Protein AF-A0A7W2TE24-F1 (afdb_monomer)

Secondary structure (DSSP, 8-state):
-EEETT-EEE-SSEEEEE-TTS-EEEEEPTT--EEPPPEEEEEE-TTS-EEEEEE--EEPPPP-------

Foldseek 3Di:
DEEEQQDWDQDPQFIWGHHLVRDIDTDGDPPRFFKDPKYKYWHADPVRDIDIDIDIDGHHDDDPDPPPDD

Radius of gyration: 16.21 Å; Cα contacts (8 Å, |Δi|>4): 117; chains: 1; bounding box: 36×29×51 Å

Structure (mmCIF, N/CA/C/O backbone):
data_AF-A0A7W2TE24-F1
#
_entry.id   AF-A0A7W2TE24-F1
#
loop_
_atom_site.group_PDB
_atom_site.id
_atom_site.type_symbol
_atom_site.label_atom_id
_atom_site.label_alt_id
_atom_site.label_comp_id
_atom_site.label_asym_id
_atom_site.label_entity_id
_atom_site.label_seq_id
_atom_site.pdbx_PDB_ins_code
_atom_site.Cartn_x
_atom_site.Cartn_y
_atom_site.Cartn_z
_atom_site.occupancy
_atom_site.B_iso_or_equiv
_atom_site.auth_seq_id
_atom_site.auth_comp_id
_atom_site.auth_asym_id
_atom_site.auth_atom_id
_atom_site.pdbx_PDB_model_num
ATOM 1 N N . ASN A 1 1 ? 1.018 9.227 2.712 1.00 73.19 1 ASN A N 1
ATOM 2 C CA . ASN A 1 1 ? 0.050 8.325 2.062 1.00 73.19 1 ASN A CA 1
ATOM 3 C C . ASN A 1 1 ? -0.521 7.400 3.120 1.00 73.19 1 ASN A C 1
ATOM 5 O O . ASN A 1 1 ? 0.092 6.376 3.386 1.00 73.19 1 ASN A O 1
ATOM 9 N N . THR A 1 2 ? -1.607 7.806 3.784 1.00 87.44 2 THR A N 1
ATOM 10 C CA . THR A 1 2 ? -2.282 6.977 4.795 1.00 87.44 2 THR A CA 1
ATOM 11 C C . THR A 1 2 ? -3.652 6.583 4.267 1.00 87.44 2 THR A C 1
ATOM 13 O O . THR A 1 2 ? -4.405 7.475 3.880 1.00 87.44 2 THR A O 1
ATOM 16 N N . TYR A 1 3 ? -3.956 5.288 4.254 1.00 91.00 3 TYR A N 1
ATOM 17 C CA . TYR A 1 3 ? -5.222 4.739 3.754 1.00 91.00 3 TYR A CA 1
ATOM 18 C C . TYR A 1 3 ? -5.856 3.803 4.781 1.00 91.00 3 TYR A C 1
ATOM 20 O O . TYR A 1 3 ? -5.181 3.331 5.698 1.00 91.00 3 TYR A O 1
ATOM 28 N N . ASN A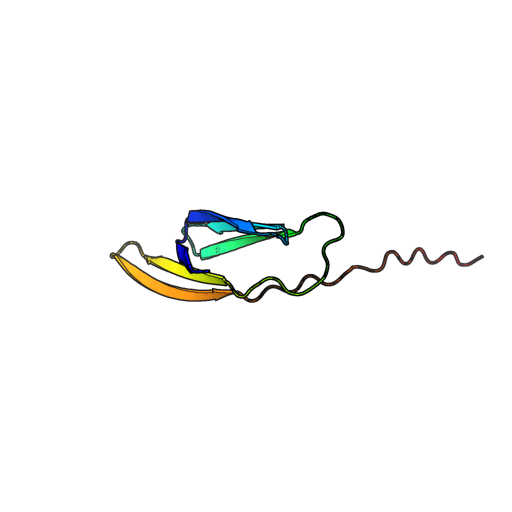 1 4 ? -7.144 3.528 4.636 1.00 89.75 4 ASN A N 1
ATOM 29 C CA . ASN A 1 4 ? -7.851 2.576 5.477 1.0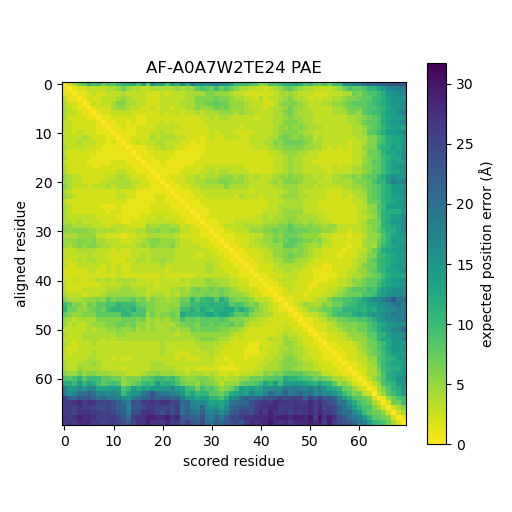0 89.75 4 ASN A CA 1
ATOM 30 C C . ASN A 1 4 ? -7.973 1.225 4.773 1.00 89.75 4 ASN A C 1
ATOM 32 O O . ASN A 1 4 ? -8.055 1.137 3.548 1.00 89.75 4 ASN A O 1
ATOM 36 N N . ALA A 1 5 ? -8.004 0.156 5.563 1.00 88.38 5 ALA A N 1
ATOM 37 C CA . ALA A 1 5 ? -8.347 -1.166 5.065 1.00 88.38 5 ALA A CA 1
ATOM 38 C C . ALA A 1 5 ? -9.739 -1.143 4.406 1.00 88.38 5 ALA A C 1
ATOM 40 O O . ALA A 1 5 ? -10.710 -0.696 5.015 1.00 88.38 5 ALA A O 1
ATOM 41 N N . GLY A 1 6 ? -9.826 -1.612 3.160 1.00 89.56 6 GLY A N 1
ATOM 42 C CA . GLY A 1 6 ? -11.009 -1.499 2.301 1.00 89.56 6 GLY A CA 1
ATOM 43 C C . GLY A 1 6 ? -10.877 -0.460 1.179 1.00 89.56 6 GLY A C 1
ATOM 44 O O . GLY A 1 6 ? -11.729 -0.431 0.291 1.00 89.56 6 GLY A O 1
ATOM 45 N N . ASP A 1 7 ? -9.827 0.366 1.188 1.00 91.62 7 ASP A N 1
ATOM 46 C CA . ASP A 1 7 ? -9.608 1.386 0.164 1.00 91.62 7 ASP A CA 1
ATOM 47 C C . ASP A 1 7 ? -8.962 0.815 -1.109 1.00 91.62 7 ASP A C 1
ATOM 49 O O . ASP A 1 7 ? -8.078 -0.047 -1.084 1.00 91.62 7 ASP A O 1
ATOM 53 N N . THR A 1 8 ? -9.358 1.378 -2.251 1.00 94.19 8 THR A N 1
ATOM 54 C CA . THR A 1 8 ? -8.613 1.259 -3.510 1.00 94.19 8 THR A CA 1
ATOM 55 C C . THR A 1 8 ? -7.804 2.530 -3.719 1.00 94.19 8 THR A C 1
ATOM 57 O O . THR A 1 8 ? -8.337 3.639 -3.669 1.00 94.19 8 THR A O 1
ATOM 60 N N . VAL A 1 9 ? -6.505 2.369 -3.935 1.00 92.56 9 VAL A N 1
ATOM 61 C CA . VAL A 1 9 ? -5.531 3.450 -4.002 1.00 92.56 9 VAL A CA 1
ATOM 62 C C . VAL A 1 9 ? -4.888 3.457 -5.380 1.00 92.56 9 VAL A C 1
ATOM 64 O O . VAL A 1 9 ? -4.115 2.569 -5.734 1.00 92.56 9 VAL A O 1
ATOM 67 N N . THR A 1 10 ? -5.158 4.507 -6.146 1.00 93.56 10 THR A N 1
ATOM 68 C CA . THR A 1 10 ? -4.480 4.748 -7.421 1.00 93.56 10 THR A CA 1
ATOM 69 C C . THR A 1 10 ? -3.183 5.515 -7.173 1.00 93.56 10 THR A C 1
ATOM 71 O O . THR A 1 10 ? -3.199 6.618 -6.622 1.00 93.56 10 THR A O 1
ATOM 74 N N . LEU A 1 11 ? -2.058 4.928 -7.574 1.00 91.38 11 LEU A N 1
ATOM 75 C CA . LEU A 1 11 ? -0.720 5.509 -7.493 1.00 91.38 11 LEU A CA 1
ATOM 76 C C . LEU A 1 11 ? -0.202 5.816 -8.902 1.00 91.38 11 LEU A C 1
ATOM 78 O O . LEU A 1 11 ? -0.743 5.341 -9.900 1.00 91.38 11 LEU A O 1
ATOM 82 N N . ALA A 1 12 ? 0.867 6.607 -8.998 1.00 92.44 12 ALA A N 1
ATOM 83 C CA . ALA A 1 12 ? 1.511 6.859 -10.288 1.00 92.44 12 ALA A CA 1
ATOM 84 C C . ALA A 1 12 ? 2.194 5.593 -10.839 1.00 92.44 12 ALA A C 1
ATOM 86 O O . ALA A 1 12 ? 2.371 5.450 -12.046 1.00 92.44 12 ALA A O 1
ATOM 87 N N . GLU A 1 13 ? 2.565 4.675 -9.948 1.00 93.81 13 GLU A N 1
ATOM 88 C CA . GLU A 1 13 ? 3.272 3.430 -10.230 1.00 93.81 13 GLU A CA 1
ATOM 89 C C . GLU A 1 13 ? 2.334 2.255 -10.548 1.00 93.81 13 GLU A C 1
ATOM 91 O O . GLU A 1 13 ? 2.790 1.244 -11.079 1.00 93.81 13 GLU A O 1
ATOM 96 N N . GLY A 1 14 ? 1.042 2.362 -10.218 1.00 94.31 14 GLY A N 1
ATOM 97 C CA . GLY A 1 14 ? 0.071 1.279 -10.366 1.00 94.31 14 GLY A CA 1
ATOM 98 C C . GLY A 1 14 ? -1.163 1.439 -9.478 1.00 94.31 14 GLY A C 1
ATOM 99 O O . GLY A 1 14 ? -1.404 2.491 -8.888 1.00 94.31 14 GLY A O 1
ATOM 100 N N . GLU A 1 15 ? -1.935 0.369 -9.349 1.00 95.94 15 GLU A N 1
ATOM 101 C CA . GLU A 1 15 ? -3.121 0.297 -8.495 1.00 95.94 15 GLU A CA 1
ATOM 102 C C . GLU A 1 15 ? -2.856 -0.600 -7.283 1.00 95.94 15 GLU A C 1
ATOM 104 O O . GLU A 1 15 ? -2.417 -1.740 -7.427 1.00 95.94 15 GLU A O 1
ATOM 109 N N . LEU A 1 16 ? -3.132 -0.094 -6.080 1.00 94.69 16 LEU A N 1
ATOM 110 C CA . LEU A 1 16 ? -3.134 -0.874 -4.847 1.00 94.69 16 LEU A CA 1
ATOM 111 C C . LEU A 1 16 ? -4.575 -1.075 -4.374 1.00 94.69 16 LEU A C 1
ATOM 113 O O . LEU A 1 16 ? -5.279 -0.116 -4.071 1.00 94.69 16 LEU A O 1
ATOM 117 N N . ILE A 1 17 ? -4.975 -2.327 -4.208 1.00 94.94 17 ILE A N 1
ATOM 118 C CA . ILE A 1 17 ? -6.213 -2.709 -3.532 1.00 94.94 17 ILE A CA 1
ATOM 119 C C . ILE A 1 17 ? -5.842 -3.154 -2.121 1.00 94.94 17 ILE A C 1
ATOM 121 O O . ILE A 1 17 ? -5.098 -4.123 -1.963 1.00 94.94 17 ILE A O 1
ATOM 125 N N . LEU A 1 18 ? -6.352 -2.460 -1.103 1.00 93.00 18 LEU A N 1
ATOM 126 C CA .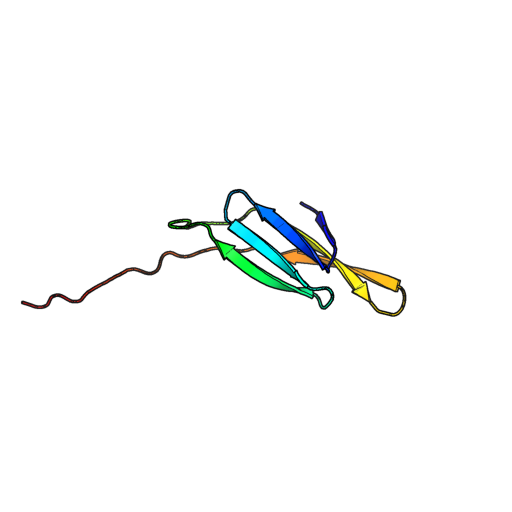 LEU A 1 18 ? -6.213 -2.853 0.294 1.00 93.00 18 LEU A CA 1
ATOM 127 C C . LEU A 1 18 ? -7.557 -3.378 0.797 1.00 93.00 18 LEU A C 1
ATOM 129 O O . LEU A 1 18 ? -8.529 -2.640 0.898 1.00 93.00 18 LEU A O 1
ATOM 133 N N . ASN A 1 19 ? -7.618 -4.657 1.135 1.00 90.81 19 ASN A N 1
ATOM 134 C CA . ASN A 1 19 ? -8.826 -5.297 1.637 1.00 90.81 19 ASN A CA 1
ATOM 135 C C . ASN A 1 19 ? -9.029 -4.983 3.127 1.00 90.81 19 ASN A C 1
ATOM 137 O O . ASN A 1 19 ? -8.087 -4.644 3.845 1.00 90.81 19 ASN A O 1
ATOM 141 N N . ALA A 1 20 ? -10.2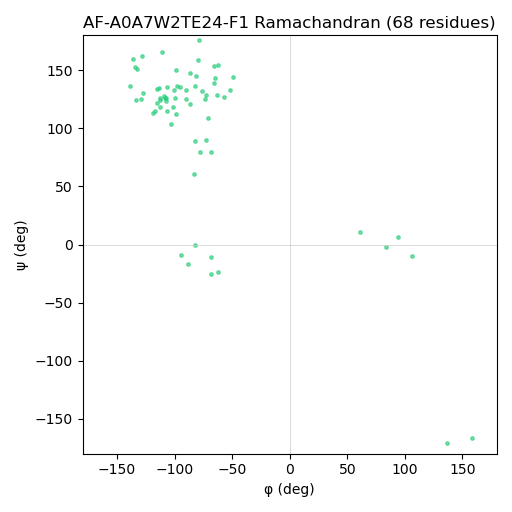69 -5.116 3.605 1.00 87.31 20 ALA A N 1
ATOM 142 C CA . ALA A 1 20 ? -10.633 -4.842 4.999 1.00 87.31 20 ALA A CA 1
ATOM 143 C C . ALA A 1 20 ? -9.916 -5.756 6.016 1.00 87.31 20 ALA A C 1
ATOM 145 O O . ALA A 1 20 ? -9.748 -5.381 7.172 1.00 87.31 20 ALA A O 1
ATOM 146 N N . ASP A 1 21 ? -9.469 -6.937 5.584 1.00 83.69 21 ASP A N 1
ATOM 147 C CA . ASP A 1 21 ? -8.690 -7.892 6.381 1.00 83.69 21 ASP A CA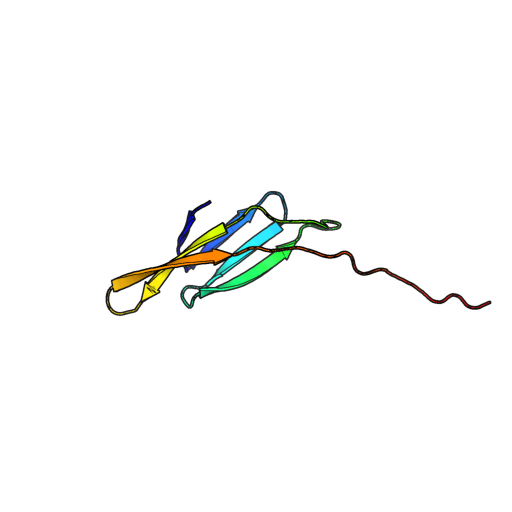 1
ATOM 148 C C . ASP A 1 21 ? -7.181 -7.566 6.426 1.00 83.69 21 ASP A C 1
ATOM 150 O O . ASP A 1 21 ? -6.410 -8.285 7.060 1.00 83.69 21 ASP A O 1
ATOM 154 N N . GLY A 1 22 ? -6.747 -6.489 5.760 1.00 83.56 22 GLY A N 1
ATOM 155 C CA . GLY A 1 22 ? -5.345 -6.093 5.642 1.00 83.56 22 GLY A CA 1
ATOM 156 C C . GLY A 1 22 ? -4.575 -6.811 4.529 1.00 83.56 22 GLY A C 1
ATOM 157 O O . GLY A 1 22 ? -3.404 -6.493 4.312 1.00 83.56 22 GLY A O 1
ATOM 158 N N . SER A 1 23 ? -5.204 -7.742 3.801 1.00 89.94 23 SER A N 1
ATOM 159 C CA . SER A 1 23 ? -4.647 -8.307 2.570 1.00 89.94 23 SER A CA 1
ATOM 160 C C . SER A 1 23 ? -4.546 -7.226 1.498 1.00 89.94 23 SER A C 1
ATOM 162 O O . SER A 1 23 ? -5.433 -6.381 1.375 1.00 89.94 23 SER A O 1
ATOM 164 N N . TYR A 1 24 ? -3.502 -7.260 0.675 1.00 92.56 24 TYR A N 1
ATOM 165 C CA . TYR A 1 24 ? -3.304 -6.269 -0.377 1.00 92.56 24 TYR A CA 1
ATOM 166 C C . TYR A 1 24 ? -2.910 -6.900 -1.708 1.00 92.56 24 TYR A C 1
ATOM 168 O O . TYR A 1 24 ? -2.308 -7.970 -1.773 1.00 92.56 24 TYR A O 1
ATOM 176 N N . THR A 1 25 ? -3.246 -6.215 -2.794 1.00 94.50 25 THR A N 1
ATOM 177 C CA . THR A 1 25 ? -2.809 -6.549 -4.151 1.00 94.50 25 THR A CA 1
ATOM 178 C C . THR A 1 25 ? -2.326 -5.278 -4.821 1.00 94.50 25 THR A C 1
ATOM 180 O O . THR A 1 25 ? -3.061 -4.298 -4.866 1.00 94.50 25 THR A O 1
ATOM 183 N N . PHE A 1 26 ? -1.089 -5.288 -5.316 1.00 94.06 26 PHE A N 1
ATOM 184 C CA . PHE A 1 26 ? -0.531 -4.183 -6.087 1.00 94.06 26 PHE A CA 1
ATOM 185 C C . PHE A 1 26 ? -0.319 -4.619 -7.533 1.00 94.06 26 PHE A C 1
ATOM 187 O O . PHE A 1 26 ? 0.460 -5.537 -7.794 1.00 94.06 26 PHE A O 1
ATOM 194 N N . THR A 1 27 ? -1.002 -3.945 -8.45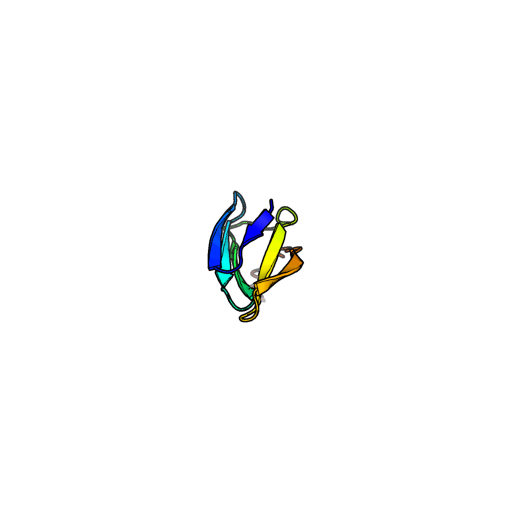0 1.00 94.56 27 THR A N 1
ATOM 195 C CA . THR A 1 27 ? -0.869 -4.122 -9.893 1.00 94.56 27 THR A CA 1
ATOM 196 C C . THR A 1 27 ? -0.037 -2.960 -10.432 1.00 94.56 27 THR A C 1
ATOM 198 O O . THR A 1 27 ? -0.556 -1.844 -10.514 1.00 94.56 27 THR A O 1
ATOM 201 N N . PRO A 1 28 ? 1.250 -3.166 -10.760 1.00 94.31 28 PRO A N 1
ATOM 202 C CA . PRO A 1 28 ? 2.065 -2.113 -11.349 1.00 94.31 28 PRO A CA 1
ATOM 203 C C . PRO A 1 28 ? 1.546 -1.728 -12.737 1.00 94.31 28 PRO A C 1
ATOM 205 O O . PRO A 1 28 ? 0.964 -2.551 -13.442 1.00 94.31 28 PRO A O 1
ATOM 208 N N . ASN A 1 29 ? 1.803 -0.487 -13.141 1.00 93.06 29 ASN A N 1
ATOM 209 C CA . ASN A 1 29 ? 1.597 -0.056 -14.519 1.00 93.06 29 ASN A CA 1
ATOM 210 C C . ASN A 1 29 ? 2.506 -0.840 -15.477 1.00 93.06 29 ASN A C 1
ATOM 212 O O . ASN A 1 29 ? 3.591 -1.293 -15.095 1.00 93.06 29 ASN A O 1
ATOM 216 N N . ASP A 1 30 ? 2.089 -0.951 -16.738 1.00 90.50 30 ASP A N 1
ATOM 217 C CA . ASP A 1 30 ? 2.898 -1.581 -17.781 1.00 90.50 30 ASP A CA 1
ATOM 218 C C . ASP A 1 30 ? 4.305 -0.969 -17.822 1.00 90.50 30 ASP A C 1
ATOM 220 O O . ASP A 1 30 ? 4.482 0.252 -17.773 1.00 90.50 30 ASP A O 1
ATOM 224 N N . ASN A 1 31 ? 5.317 -1.838 -17.881 1.00 86.19 31 ASN A N 1
ATOM 225 C CA . ASN A 1 31 ? 6.738 -1.476 -17.893 1.00 86.19 31 ASN A CA 1
ATOM 226 C C . ASN A 1 31 ? 7.235 -0.706 -16.651 1.00 86.19 31 ASN A C 1
ATOM 228 O O . ASN A 1 31 ? 8.367 -0.218 -16.660 1.00 86.19 31 ASN A O 1
ATOM 232 N N . PHE A 1 32 ? 6.450 -0.603 -15.573 1.00 91.69 32 PHE A N 1
ATOM 233 C CA . PHE A 1 32 ? 6.939 -0.040 -14.321 1.00 91.69 32 PHE A CA 1
ATOM 234 C C . PHE A 1 32 ? 7.894 -1.014 -13.623 1.00 91.69 32 PHE A C 1
ATOM 236 O O . PHE A 1 32 ? 7.571 -2.171 -13.355 1.00 91.69 32 PHE A O 1
ATOM 243 N N . ASN A 1 33 ? 9.068 -0.504 -13.264 1.00 90.94 33 ASN A N 1
ATOM 244 C CA . ASN A 1 33 ? 10.023 -1.174 -12.397 1.00 90.94 33 ASN A CA 1
ATOM 245 C C . ASN A 1 33 ? 10.628 -0.159 -11.426 1.00 90.94 33 ASN A C 1
ATOM 247 O O . ASN A 1 33 ? 11.040 0.931 -11.826 1.00 90.94 33 ASN A O 1
ATOM 251 N N . GLY A 1 34 ? 10.742 -0.531 -10.157 1.00 92.38 34 GLY A N 1
ATOM 252 C CA . GLY A 1 34 ? 11.298 0.334 -9.124 1.00 92.38 34 GLY A CA 1
ATOM 253 C C . GLY A 1 34 ? 10.510 0.308 -7.822 1.00 92.38 34 GLY A C 1
ATOM 254 O O . GLY A 1 34 ? 9.632 -0.528 -7.607 1.00 92.38 34 GLY A O 1
ATOM 255 N N . ALA A 1 35 ? 10.873 1.227 -6.932 1.00 94.19 35 ALA A N 1
ATOM 256 C CA . ALA A 1 35 ? 10.232 1.376 -5.635 1.00 94.19 35 ALA A CA 1
ATOM 257 C C . ALA A 1 35 ? 8.940 2.192 -5.754 1.00 94.19 35 ALA A C 1
ATOM 259 O O . ALA A 1 35 ? 8.915 3.238 -6.400 1.00 94.19 35 ALA A O 1
ATOM 260 N N . VAL A 1 36 ? 7.894 1.723 -5.084 1.00 93.56 36 VAL A N 1
ATOM 261 C CA . VAL A 1 36 ? 6.638 2.453 -4.888 1.00 93.56 36 VAL A CA 1
ATOM 262 C C . VAL A 1 36 ? 6.786 3.342 -3.643 1.00 93.56 36 VAL A C 1
ATOM 264 O O . VAL A 1 36 ? 7.493 2.948 -2.705 1.00 93.56 36 VAL A O 1
ATOM 267 N N . PRO A 1 37 ? 6.149 4.529 -3.584 1.00 92.50 37 PRO A N 1
ATOM 268 C CA . PRO A 1 37 ? 6.111 5.341 -2.372 1.00 92.50 37 PRO A CA 1
ATOM 269 C C . PRO A 1 37 ? 5.694 4.520 -1.146 1.00 92.50 37 PRO A C 1
ATOM 271 O O . PRO A 1 37 ? 4.849 3.639 -1.254 1.00 92.50 37 PRO A O 1
ATOM 274 N N . VAL A 1 38 ? 6.265 4.815 0.027 1.00 92.94 38 VAL A N 1
ATOM 275 C CA . VAL A 1 38 ? 5.889 4.120 1.269 1.00 92.94 38 VAL A CA 1
ATOM 276 C C . VAL A 1 38 ? 4.427 4.411 1.592 1.00 92.94 38 VAL A C 1
ATOM 278 O O . VAL A 1 38 ? 4.002 5.570 1.654 1.00 92.94 38 VAL A O 1
ATOM 281 N N . ILE A 1 39 ? 3.670 3.345 1.826 1.00 92.81 39 ILE A N 1
ATOM 282 C CA . ILE A 1 39 ? 2.242 3.412 2.106 1.00 92.81 39 ILE A CA 1
ATOM 283 C C . ILE A 1 39 ? 2.029 3.088 3.574 1.00 92.81 39 ILE A C 1
ATOM 285 O O . ILE A 1 39 ? 2.460 2.045 4.050 1.00 92.81 39 ILE A O 1
ATOM 289 N N . THR A 1 40 ? 1.344 3.964 4.296 1.00 93.12 40 THR A N 1
ATOM 290 C CA . THR A 1 40 ? 0.852 3.663 5.638 1.00 93.12 40 THR A CA 1
ATOM 291 C C . THR A 1 40 ? -0.606 3.254 5.519 1.00 93.12 40 THR A C 1
ATOM 293 O O . THR A 1 40 ? -1.374 3.899 4.807 1.00 93.12 40 THR A O 1
ATOM 296 N N . TYR A 1 41 ? -1.018 2.202 6.211 1.00 91.31 41 TYR A N 1
ATOM 297 C CA . TYR A 1 41 ? -2.417 1.810 6.256 1.00 91.31 41 TYR A CA 1
ATOM 298 C C . TYR A 1 41 ? -2.894 1.524 7.671 1.00 91.31 41 TYR A C 1
ATOM 300 O O . TYR A 1 41 ? -2.107 1.142 8.538 1.00 91.31 41 TYR A O 1
ATOM 308 N N . ILE A 1 42 ? -4.184 1.757 7.895 1.00 91.25 42 ILE A N 1
ATOM 309 C CA . ILE A 1 42 ? -4.859 1.569 9.175 1.00 91.25 42 ILE A CA 1
ATOM 310 C C . ILE A 1 42 ? -5.894 0.458 9.011 1.00 91.25 42 ILE A C 1
ATOM 312 O O . ILE A 1 42 ? -6.799 0.556 8.182 1.00 91.25 42 ILE A O 1
ATOM 316 N N . VAL A 1 43 ? -5.759 -0.596 9.810 1.00 89.44 43 VAL A N 1
ATOM 317 C CA . VAL A 1 43 ? -6.747 -1.675 9.920 1.00 89.44 43 VAL A CA 1
ATOM 318 C C . VAL A 1 43 ? -7.570 -1.432 11.176 1.00 89.44 43 VAL A C 1
ATOM 320 O O . VAL A 1 43 ? -6.992 -1.156 12.224 1.00 89.44 43 VAL A O 1
ATOM 323 N N . THR A 1 44 ? -8.894 -1.523 11.071 1.00 87.75 44 THR A N 1
ATOM 324 C CA . THR A 1 44 ? -9.798 -1.505 12.232 1.00 87.75 44 THR A CA 1
ATOM 325 C C . THR A 1 44 ? -10.343 -2.910 12.423 1.00 87.75 44 THR A C 1
ATOM 327 O O . THR A 1 44 ? -10.869 -3.487 11.471 1.00 87.75 44 THR A O 1
ATOM 330 N N . ASP A 1 45 ? -10.203 -3.476 13.616 1.00 84.00 45 ASP A N 1
ATOM 331 C CA . ASP A 1 45 ? -10.781 -4.781 13.917 1.00 84.00 45 ASP A CA 1
ATOM 332 C C . ASP A 1 45 ? -12.292 -4.693 14.215 1.00 84.00 45 ASP A C 1
ATOM 334 O O . ASP A 1 45 ? -12.896 -3.619 14.263 1.00 84.00 45 ASP A O 1
ATOM 338 N N . GLY A 1 46 ? -12.929 -5.849 14.423 1.00 78.62 46 GLY A N 1
ATOM 339 C CA . GLY A 1 46 ? -14.360 -5.915 14.735 1.00 78.62 46 GLY A CA 1
ATOM 340 C C . GLY A 1 46 ? -14.749 -5.348 16.108 1.00 78.62 46 GLY A C 1
ATOM 341 O O . GLY A 1 46 ? -15.942 -5.195 16.369 1.00 78.62 46 GLY A O 1
ATOM 342 N N . ALA A 1 47 ? -13.782 -5.050 16.981 1.00 87.31 47 ALA A N 1
ATOM 343 C CA . ALA A 1 47 ? -13.989 -4.417 18.282 1.00 87.31 47 ALA A CA 1
ATOM 344 C C . ALA A 1 47 ? -13.815 -2.886 18.229 1.00 87.31 47 ALA A C 1
ATOM 346 O O . ALA A 1 47 ? -14.186 -2.199 19.183 1.00 87.31 47 ALA A O 1
ATOM 347 N N . GLY A 1 48 ? -13.327 -2.348 17.105 1.00 84.44 48 GLY A N 1
ATOM 348 C CA . GLY A 1 48 ? -13.065 -0.925 16.905 1.00 84.44 48 GLY A CA 1
ATOM 349 C C . GLY A 1 48 ? -11.627 -0.511 17.219 1.00 84.44 48 GLY A C 1
ATOM 350 O O . GLY A 1 48 ? -11.328 0.684 17.171 1.00 84.44 48 GLY A O 1
ATOM 351 N N . ASP A 1 49 ? -10.738 -1.463 17.512 1.00 88.88 49 ASP A N 1
ATOM 352 C CA . ASP A 1 49 ? -9.321 -1.186 17.711 1.00 88.88 49 ASP A CA 1
ATOM 353 C C . ASP A 1 49 ? -8.643 -0.955 16.358 1.00 88.88 49 ASP A C 1
ATOM 355 O O . ASP A 1 49 ? -8.800 -1.726 15.410 1.00 88.88 49 ASP A O 1
ATOM 359 N N . THR A 1 50 ? -7.863 0.123 16.264 1.00 89.81 50 THR A N 1
ATOM 360 C CA . THR A 1 50 ? -7.151 0.499 15.038 1.00 89.81 50 THR A CA 1
ATOM 361 C C . THR A 1 50 ? -5.661 0.221 15.154 1.00 89.81 50 THR A C 1
ATOM 363 O O . THR A 1 50 ? -5.032 0.623 16.135 1.00 89.81 50 THR A O 1
ATOM 366 N N . GLN A 1 51 ? -5.063 -0.366 14.121 1.00 89.62 51 GLN A N 1
ATOM 367 C CA . GLN A 1 51 ? -3.628 -0.620 14.060 1.00 89.62 51 GLN A CA 1
ATOM 368 C C . GLN A 1 51 ? -3.030 -0.067 12.765 1.00 89.62 51 GLN A C 1
ATOM 370 O O . GLN A 1 51 ? -3.548 -0.307 11.676 1.00 89.62 51 GLN A O 1
ATOM 375 N N . SER A 1 52 ? -1.934 0.686 12.885 1.00 91.50 52 SER A N 1
ATOM 376 C CA . SER A 1 52 ? -1.213 1.256 11.743 1.00 91.50 52 SER A CA 1
ATOM 377 C C . SER A 1 52 ? -0.044 0.370 11.325 1.00 91.50 52 SER A C 1
ATOM 379 O O . SER A 1 52 ? 0.742 -0.043 12.177 1.00 91.50 52 SER A O 1
ATOM 381 N N . SER A 1 53 ? 0.118 0.146 10.026 1.00 90.69 53 SER A N 1
ATOM 382 C CA . SER A 1 53 ? 1.242 -0.585 9.435 1.00 90.69 53 SER A CA 1
ATOM 383 C C . SER A 1 53 ? 1.784 0.127 8.200 1.00 90.69 53 SER A C 1
ATOM 385 O O . SER A 1 53 ? 1.112 0.965 7.601 1.00 90.69 53 SER A O 1
ATOM 387 N N . THR A 1 54 ? 3.023 -0.189 7.831 1.00 92.31 54 THR A N 1
ATOM 388 C CA . THR A 1 54 ? 3.699 0.377 6.659 1.00 92.31 54 THR A CA 1
ATOM 389 C C . THR A 1 54 ? 3.972 -0.701 5.623 1.00 92.31 54 THR A C 1
ATOM 391 O O . THR A 1 54 ? 4.503 -1.758 5.960 1.00 92.31 54 THR A O 1
ATOM 394 N N . LEU A 1 55 ? 3.668 -0.402 4.365 1.00 90.88 55 LEU A N 1
ATOM 395 C CA . LEU A 1 55 ? 3.907 -1.246 3.209 1.00 90.88 55 LEU A CA 1
ATOM 396 C C . LEU A 1 55 ? 4.969 -0.603 2.307 1.00 90.88 55 LEU A C 1
ATOM 398 O O . LEU A 1 55 ? 4.826 0.537 1.858 1.00 90.88 55 LEU A O 1
ATOM 402 N N . THR A 1 56 ? 6.031 -1.364 2.046 1.00 93.19 56 THR A N 1
ATOM 403 C CA . THR A 1 56 ? 7.130 -0.988 1.150 1.00 93.19 56 THR A CA 1
ATOM 404 C C . THR A 1 56 ? 7.156 -1.980 -0.004 1.00 93.19 56 THR A C 1
ATOM 406 O O . THR A 1 56 ? 7.414 -3.162 0.213 1.00 93.19 56 THR A O 1
ATOM 409 N N . ILE A 1 57 ? 6.884 -1.507 -1.222 1.00 91.69 57 ILE A N 1
ATOM 410 C CA . ILE A 1 57 ? 6.795 -2.347 -2.424 1.00 91.69 57 ILE A CA 1
ATOM 411 C C . ILE A 1 57 ? 7.937 -1.984 -3.371 1.00 91.69 57 ILE A C 1
ATOM 413 O O . ILE A 1 57 ? 8.196 -0.808 -3.628 1.00 91.69 57 ILE A O 1
ATOM 417 N N . SER A 1 58 ? 8.603 -3.005 -3.907 1.00 92.75 58 SER A N 1
ATOM 418 C CA . SER A 1 58 ? 9.604 -2.866 -4.963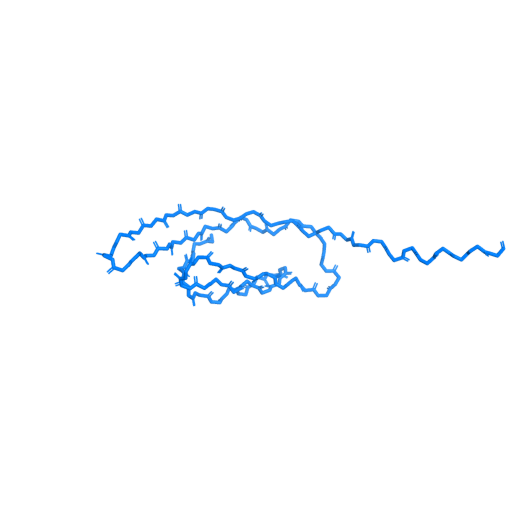 1.00 92.75 58 SER A CA 1
ATOM 419 C C . SER A 1 58 ? 9.282 -3.842 -6.087 1.00 92.75 58 SER A C 1
ATOM 421 O O . SER A 1 58 ? 9.144 -5.041 -5.843 1.00 92.75 58 SER A O 1
ATOM 423 N N . VAL A 1 59 ? 9.151 -3.324 -7.306 1.00 91.31 59 VAL A N 1
ATOM 424 C CA . VAL A 1 59 ? 8.881 -4.106 -8.514 1.00 91.31 59 VAL A CA 1
ATOM 425 C C . VAL A 1 59 ? 10.194 -4.324 -9.247 1.00 91.31 59 VAL A C 1
ATOM 427 O O . VAL A 1 59 ? 10.796 -3.381 -9.767 1.00 91.31 59 VAL A O 1
ATOM 430 N N . THR A 1 60 ? 10.652 -5.571 -9.280 1.00 88.50 60 THR A N 1
ATOM 431 C CA . THR A 1 60 ? 11.846 -5.962 -10.029 1.00 88.50 60 THR A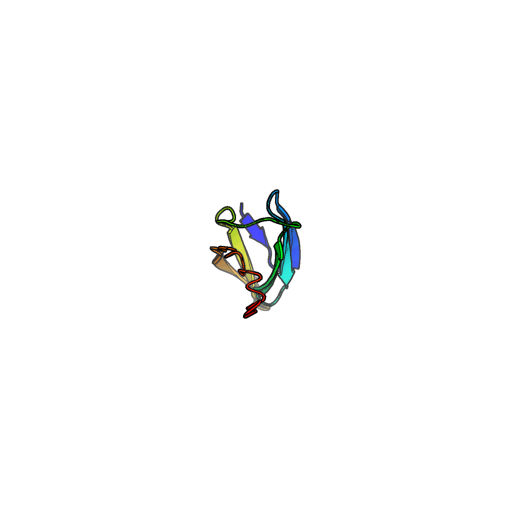 CA 1
ATOM 432 C C . THR A 1 60 ? 11.462 -6.380 -11.445 1.00 88.50 60 THR A C 1
ATOM 434 O O . THR A 1 60 ? 10.537 -7.182 -11.592 1.00 88.50 60 THR A O 1
ATOM 437 N N . PRO A 1 61 ? 12.170 -5.900 -12.480 1.00 84.56 61 PRO A N 1
ATOM 438 C CA . PRO A 1 61 ? 11.928 -6.355 -13.839 1.00 84.56 61 PRO A CA 1
ATOM 439 C C . PRO A 1 61 ? 12.303 -7.836 -13.957 1.00 84.56 61 PRO A C 1
ATOM 441 O O . PRO A 1 61 ? 13.329 -8.271 -13.427 1.00 84.56 61 PRO A O 1
ATOM 444 N N . VAL A 1 62 ? 11.482 -8.607 -14.665 1.00 80.62 62 VAL A N 1
ATOM 445 C CA . VAL A 1 62 ? 11.837 -9.969 -15.072 1.00 80.62 62 VAL A CA 1
ATOM 446 C C . VAL A 1 62 ? 12.524 -9.866 -16.427 1.00 80.62 62 VAL A C 1
ATOM 448 O O . VAL A 1 62 ? 11.985 -9.264 -17.352 1.00 80.62 62 VAL A O 1
ATOM 451 N N . SER A 1 63 ? 13.736 -10.411 -16.533 1.00 70.69 63 SER A N 1
ATOM 452 C CA . SER A 1 63 ? 14.447 -10.457 -17.809 1.00 70.69 63 SER A CA 1
ATOM 453 C C . SER A 1 63 ? 13.801 -11.504 -18.713 1.00 70.69 63 SER A C 1
ATOM 455 O O . SER A 1 63 ? 13.718 -12.668 -18.329 1.00 70.69 63 SER A O 1
ATOM 457 N N . ASP A 1 64 ? 13.404 -11.107 -19.920 1.00 66.62 64 ASP A N 1
ATOM 458 C CA . ASP A 1 64 ? 12.888 -12.007 -20.959 1.00 66.62 64 ASP A CA 1
ATOM 459 C C . ASP A 1 64 ? 14.052 -12.646 -21.736 1.00 66.62 64 ASP A C 1
ATOM 461 O O . ASP A 1 64 ? 14.273 -12.382 -22.918 1.00 66.62 64 ASP A O 1
ATOM 465 N N . LEU A 1 65 ? 14.903 -13.402 -21.029 1.00 60.28 65 LEU A N 1
ATOM 466 C CA . LEU A 1 65 ? 15.982 -14.150 -21.675 1.00 60.28 65 LEU A CA 1
ATOM 467 C C . LEU A 1 65 ? 15.365 -15.336 -22.419 1.00 60.28 65 LEU A C 1
ATOM 469 O O . LEU A 1 65 ? 15.227 -16.425 -21.863 1.00 60.28 65 LEU A O 1
ATOM 473 N N . SER A 1 66 ? 15.005 -15.126 -23.683 1.00 66.88 66 SER A N 1
ATOM 474 C CA . SER A 1 66 ? 14.970 -16.229 -24.634 1.00 66.88 66 SER A CA 1
ATOM 475 C C . SER A 1 66 ? 16.420 -16.615 -24.909 1.00 66.88 66 SER A C 1
ATOM 477 O O . SER A 1 66 ? 17.194 -15.852 -25.48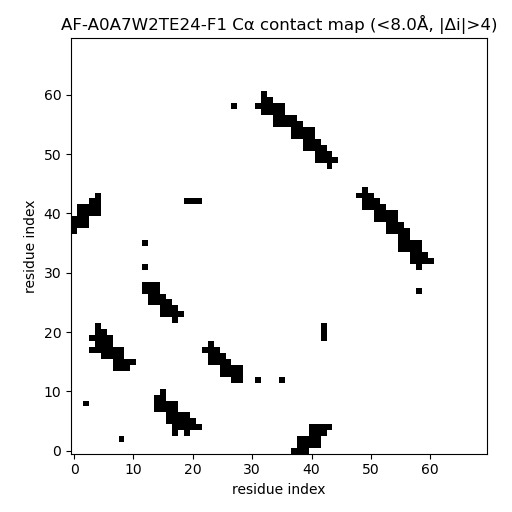1 1.00 66.88 66 SER A O 1
ATOM 479 N N . ASP A 1 67 ? 16.812 -17.774 -24.391 1.00 62.75 67 ASP A N 1
ATOM 480 C CA . ASP A 1 67 ? 18.084 -18.420 -24.695 1.00 62.75 67 ASP A CA 1
ATOM 481 C C . ASP A 1 67 ? 18.047 -18.879 -26.161 1.00 62.75 67 ASP A C 1
ATOM 483 O O . ASP A 1 67 ? 17.713 -20.025 -26.458 1.00 62.75 67 ASP A O 1
ATOM 487 N N . ASP A 1 68 ? 18.285 -17.949 -27.088 1.00 60.97 68 ASP A N 1
ATOM 488 C CA . ASP A 1 68 ? 18.507 -18.258 -28.501 1.00 60.97 68 ASP A CA 1
ATOM 489 C C . ASP A 1 68 ? 19.945 -18.761 -28.655 1.00 60.97 68 ASP A C 1
ATOM 491 O O . ASP A 1 68 ? 20.882 -18.021 -28.970 1.00 60.97 68 ASP A O 1
ATOM 495 N N . SER A 1 69 ? 20.124 -20.031 -28.302 1.00 62.22 69 SER A N 1
ATOM 496 C CA . SER A 1 69 ? 21.326 -20.788 -28.617 1.00 62.22 69 SER A CA 1
ATOM 497 C C . SER A 1 69 ? 21.213 -21.320 -30.047 1.00 62.22 69 SER A C 1
ATOM 499 O O . SER A 1 69 ? 20.723 -22.426 -30.272 1.00 62.22 69 SER A O 1
ATOM 501 N N . GLU A 1 70 ? 21.675 -20.512 -31.004 1.00 60.16 70 GLU A N 1
ATOM 502 C CA . GLU A 1 70 ? 22.091 -20.960 -32.347 1.00 60.16 70 GLU A CA 1
ATOM 503 C C . GLU A 1 70 ? 23.533 -21.497 -32.333 1.00 60.16 70 GLU A C 1
ATOM 505 O O . GLU A 1 70 ? 24.421 -20.850 -31.721 1.00 60.16 70 GLU A O 1
#

Sequence (70 aa):
NTYNAGDTVTLAEGELILNADGSYTFTPNDNFNGAVPVITYIVTDGAGDTQSSTLTISVTPVSDLSDDSE

pLDDT: mean 87.31, std 9.39, range [60.16, 95.94]

Solvent-accessible surface area (backbone atoms only — not comparable to full-atom values): 4410 Å² total; per-residue (Å²): 102,78,47,51,43,57,41,76,44,83,53,99,58,26,41,35,42,31,36,58,85,64,52,72,49,75,50,64,39,89,92,59,61,46,75,51,79,66,35,35,36,36,35,61,51,99,87,69,54,71,49,79,49,78,48,80,51,72,43,76,79,79,81,85,76,75,84,81,83,127

Nearest PDB structures (foldseek):
  7zrz-assembly1_DP1  TM=2.694E-01  e=8.959E+00  Homo sapiens
  5qu6-assembly7_N  TM=2.927E-01  e=8.403E+00  Homo sapiens

Mean predicted aligned error: 6.27 Å